Protein AF-A0A9D3ZRS6-F1 (afdb_monomer)

Solvent-accessible surface area (backbone atoms only — not comparable to full-atom values): 8128 Å² total; per-residue (Å²): 132,63,65,64,59,56,50,49,50,52,50,50,52,54,50,51,52,50,52,51,52,50,53,50,52,54,65,68,41,55,40,84,90,51,52,66,67,56,38,52,52,54,53,49,53,54,47,53,52,30,40,76,69,74,54,64,75,53,66,69,57,50,46,53,36,53,57,70,17,53,56,78,94,49,48,66,57,50,52,51,53,72,76,37,95,66,53,62,69,57,52,51,52,55,49,50,52,50,53,52,51,53,51,53,51,50,49,51,66,75,67,50,79,79,85,73,83,79,88,82,68,76,68,55,63,56,55,54,52,53,55,52,51,60,66,71,76,111

Organism: NCBI:txid47602

Nearest PDB structures (foldseek):
  7nlg-assembly2_C-2  TM=8.386E-01  e=2.748E-02  Saccharomyces cerevisiae
  7nli-assembly1_B  TM=8.452E-01  e=5.771E-02  Saccharomyces cerevisiae

Secondary structure (DSSP, 8-state):
--HHHHHHHHHHHHHHHHHHHHHHHHHT---TTS-HHHHHHHHHHHHHHHHHTT-PPPHHHHHHHHHHH--GGGHHHHHHHHHS---HHHHHHHHHHHHHHHHHHHHHHHHS-----SS--HHHHHHHHHHHHHHH--

Radius of gyration: 22.99 Å; Cα contacts (8 Å, |Δi|>4): 53; chains: 1; bounding box: 59×38×69 Å

Mean predicted aligned error: 13.06 Å

Structure (mmCIF, N/CA/C/O backbone):
data_AF-A0A9D3ZRS6-F1
#
_entry.id   AF-A0A9D3ZRS6-F1
#
loop_
_atom_site.group_PDB
_atom_site.id
_atom_site.type_symbol
_atom_site.label_atom_id
_atom_site.label_alt_id
_atom_site.label_comp_id
_atom_site.label_asym_id
_atom_site.label_entity_id
_atom_site.label_seq_id
_atom_site.pdbx_PDB_ins_code
_atom_site.Cartn_x
_atom_site.Cartn_y
_atom_site.Cartn_z
_atom_site.occupancy
_atom_site.B_iso_or_equiv
_atom_site.auth_seq_id
_atom_site.auth_comp_id
_atom_site.auth_asym_id
_atom_site.auth_atom_id
_atom_site.pdbx_PDB_model_num
ATOM 1 N N . MET A 1 1 ? 25.341 7.109 -37.793 1.00 59.97 1 MET A N 1
ATOM 2 C CA . MET A 1 1 ? 24.629 7.119 -36.497 1.00 59.97 1 MET A CA 1
ATOM 3 C C . MET A 1 1 ? 23.286 6.472 -36.756 1.00 59.97 1 MET A C 1
ATOM 5 O O . MET A 1 1 ? 22.465 7.068 -37.444 1.00 59.97 1 MET A O 1
ATOM 9 N N . ASP A 1 2 ? 23.113 5.226 -36.334 1.00 83.94 2 ASP A N 1
ATOM 10 C CA . ASP A 1 2 ? 21.947 4.435 -36.718 1.00 83.94 2 ASP A CA 1
ATOM 11 C C . ASP A 1 2 ? 20.699 4.940 -36.000 1.00 83.94 2 ASP A C 1
ATOM 13 O O . ASP A 1 2 ? 20.641 5.001 -34.771 1.00 83.94 2 ASP A O 1
ATOM 17 N N . ILE A 1 3 ? 19.690 5.321 -36.782 1.00 85.12 3 ILE A N 1
ATOM 18 C CA . ILE A 1 3 ? 18.399 5.827 -36.295 1.00 85.12 3 ILE A CA 1
ATOM 19 C C . ILE A 1 3 ? 17.776 4.830 -35.304 1.00 85.12 3 ILE A C 1
ATOM 21 O O . ILE A 1 3 ? 17.188 5.240 -34.305 1.00 85.12 3 ILE A O 1
ATOM 25 N N . TRP A 1 4 ? 17.999 3.532 -35.519 1.00 85.38 4 TRP A N 1
ATOM 26 C CA . TRP A 1 4 ? 17.595 2.455 -34.619 1.00 85.38 4 TRP A CA 1
ATOM 27 C C . TRP A 1 4 ? 18.167 2.586 -33.206 1.00 85.38 4 TRP A C 1
ATOM 29 O O . TRP A 1 4 ? 17.402 2.490 -32.253 1.00 85.38 4 TRP A O 1
ATOM 39 N N . LEU A 1 5 ? 19.451 2.924 -33.050 1.00 84.38 5 LEU A N 1
ATOM 40 C CA . LEU A 1 5 ? 20.069 3.117 -31.731 1.00 84.38 5 LEU A CA 1
ATOM 41 C C . LEU A 1 5 ? 19.483 4.329 -30.995 1.00 84.38 5 LEU A C 1
ATOM 43 O O . LEU A 1 5 ? 19.328 4.320 -29.775 1.00 84.38 5 LEU A O 1
ATOM 47 N N . ILE A 1 6 ? 19.130 5.390 -31.727 1.00 87.81 6 ILE A N 1
ATOM 48 C CA . ILE A 1 6 ? 18.505 6.590 -31.148 1.00 87.81 6 ILE A CA 1
ATOM 49 C C . ILE A 1 6 ? 17.081 6.274 -30.684 1.00 87.81 6 ILE A C 1
ATOM 51 O O . ILE A 1 6 ? 16.669 6.705 -29.603 1.00 87.81 6 ILE A O 1
ATOM 55 N N . VAL A 1 7 ? 16.334 5.531 -31.499 1.00 80.31 7 VAL A N 1
ATOM 56 C CA . VAL A 1 7 ? 14.976 5.081 -31.189 1.00 80.31 7 VAL A CA 1
ATOM 57 C C . VAL A 1 7 ? 15.000 4.158 -29.974 1.00 80.31 7 VAL A C 1
ATOM 59 O O . VAL A 1 7 ? 14.335 4.455 -28.984 1.00 80.31 7 VAL A O 1
ATOM 62 N N . GLU A 1 8 ? 15.826 3.117 -29.994 1.00 81.00 8 GLU A N 1
ATOM 63 C CA . GLU A 1 8 ? 15.994 2.169 -28.894 1.00 81.00 8 GLU A CA 1
ATOM 64 C C . GLU A 1 8 ? 16.383 2.876 -27.592 1.00 81.00 8 GLU A C 1
ATOM 66 O O . GLU A 1 8 ? 15.719 2.700 -26.571 1.00 81.00 8 GLU A O 1
ATOM 71 N N . ARG A 1 9 ? 17.362 3.791 -27.635 1.00 81.00 9 ARG A N 1
ATOM 72 C CA . ARG A 1 9 ? 17.759 4.589 -26.467 1.00 81.00 9 ARG A CA 1
ATOM 73 C C . ARG A 1 9 ? 16.617 5.455 -25.939 1.00 81.00 9 ARG A C 1
ATOM 75 O O . ARG A 1 9 ? 16.425 5.542 -24.728 1.00 81.00 9 ARG A O 1
ATOM 82 N N . ARG A 1 10 ? 15.841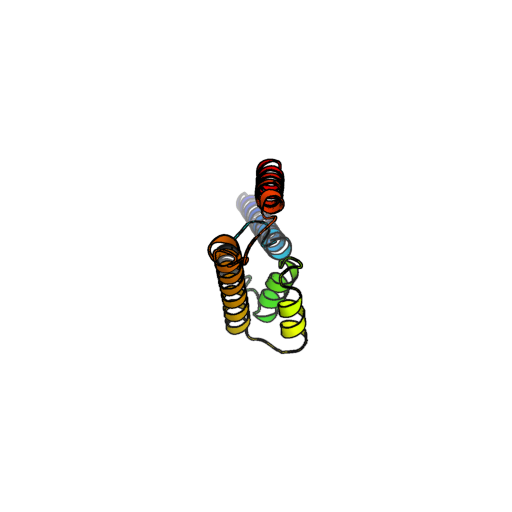 6.106 -26.813 1.00 76.44 10 ARG A N 1
ATOM 83 C CA . ARG A 1 10 ? 14.683 6.920 -26.397 1.00 76.44 10 ARG A CA 1
ATOM 84 C C . ARG A 1 10 ? 13.587 6.065 -25.767 1.00 76.44 10 ARG A C 1
ATOM 86 O O . ARG A 1 10 ? 13.022 6.473 -24.752 1.00 76.44 10 ARG A O 1
ATOM 93 N N . PHE A 1 11 ? 13.294 4.899 -26.338 1.00 73.00 11 PHE A N 1
ATOM 94 C CA . PHE A 1 11 ? 12.322 3.960 -25.782 1.00 73.00 11 PHE A CA 1
ATOM 95 C C . PHE A 1 11 ? 12.790 3.395 -24.438 1.00 73.00 11 PHE A C 1
ATOM 97 O O . PHE A 1 11 ? 12.011 3.414 -23.487 1.00 73.00 11 PHE A O 1
ATOM 104 N N . ALA A 1 12 ? 14.059 3.001 -24.319 1.00 68.75 12 ALA A N 1
ATOM 105 C CA . ALA A 1 12 ? 14.653 2.519 -23.075 1.00 68.75 12 ALA A CA 1
ATOM 106 C C . ALA A 1 12 ? 14.585 3.578 -21.961 1.00 68.75 12 ALA A C 1
ATOM 108 O O . ALA A 1 12 ? 14.080 3.298 -20.875 1.00 68.75 12 ALA A O 1
ATOM 109 N N . THR A 1 13 ? 14.989 4.823 -22.240 1.00 70.88 13 THR A N 1
ATOM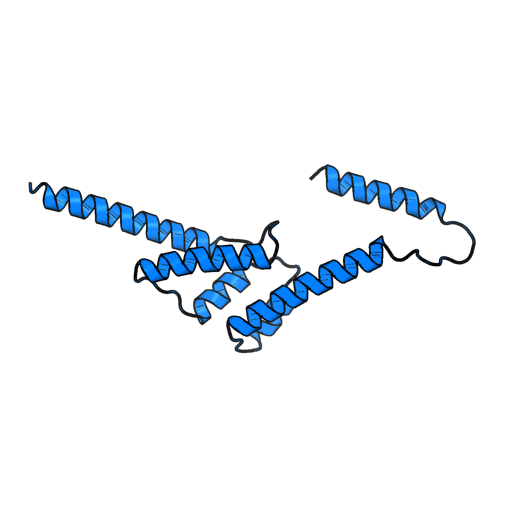 110 C CA . THR A 1 13 ? 14.913 5.925 -21.265 1.00 70.88 13 THR A CA 1
ATOM 111 C C . THR A 1 13 ? 13.472 6.235 -20.867 1.00 70.88 13 THR A C 1
ATOM 113 O O . THR A 1 13 ? 13.184 6.397 -19.683 1.00 70.88 13 THR A O 1
ATOM 116 N N . ARG A 1 14 ? 12.539 6.294 -21.828 1.00 68.38 14 ARG A N 1
ATOM 117 C CA . ARG A 1 14 ? 11.122 6.568 -21.538 1.00 68.38 14 ARG A CA 1
ATOM 118 C C . ARG A 1 14 ? 10.477 5.437 -20.736 1.00 68.38 14 ARG A C 1
ATOM 120 O O . ARG A 1 14 ? 9.661 5.717 -19.864 1.00 68.38 14 ARG A O 1
ATOM 127 N N . SER A 1 15 ? 10.829 4.187 -21.028 1.00 73.56 15 SER A N 1
ATOM 128 C CA . SER A 1 15 ? 10.358 3.011 -20.292 1.00 73.56 15 SER A CA 1
ATOM 129 C C . SER A 1 15 ? 10.902 3.001 -18.860 1.00 73.56 15 SER A C 1
ATOM 131 O O . SER A 1 15 ? 10.132 2.893 -17.910 1.00 73.56 15 SER A O 1
ATOM 133 N N . SER A 1 16 ? 12.204 3.252 -18.694 1.00 72.75 16 SER A N 1
ATOM 134 C CA . SER A 1 16 ? 12.860 3.343 -17.385 1.00 72.75 16 SER A CA 1
ATOM 135 C C . SER A 1 16 ? 12.311 4.492 -16.531 1.00 72.75 16 SER A C 1
ATOM 137 O O . SER A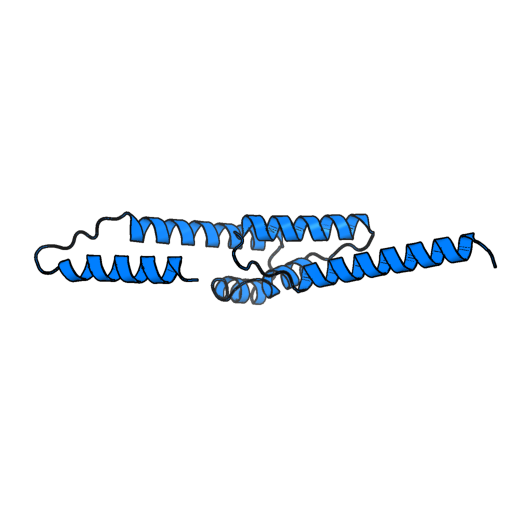 1 16 ? 11.977 4.292 -15.366 1.00 72.75 16 SER A O 1
ATOM 139 N N . ALA A 1 17 ? 12.103 5.674 -17.120 1.00 77.75 17 ALA A N 1
ATOM 140 C CA . ALA A 1 17 ? 11.493 6.806 -16.424 1.00 77.75 17 ALA A CA 1
ATOM 141 C C . ALA A 1 17 ? 10.059 6.496 -15.969 1.00 77.75 17 ALA A C 1
ATOM 143 O O . ALA A 1 17 ? 9.701 6.797 -14.835 1.00 77.75 17 ALA A O 1
ATOM 144 N N . LYS A 1 18 ? 9.250 5.846 -16.818 1.00 77.50 18 LYS A N 1
ATOM 145 C CA . LYS A 1 18 ? 7.893 5.410 -16.450 1.00 77.50 18 LYS A CA 1
ATOM 146 C C . LYS A 1 18 ? 7.907 4.396 -15.308 1.00 77.50 18 LYS A C 1
ATOM 148 O O . LYS A 1 18 ? 7.119 4.533 -14.379 1.00 77.50 18 LYS A O 1
ATOM 153 N N . LEU A 1 19 ? 8.797 3.408 -15.363 1.00 78.94 19 LEU A N 1
ATOM 154 C CA . LEU A 1 19 ? 8.963 2.404 -14.312 1.00 78.94 19 LEU A CA 1
ATOM 155 C C . LEU A 1 19 ? 9.378 3.059 -12.991 1.00 78.94 19 LEU A C 1
ATOM 157 O O . LEU A 1 19 ? 8.781 2.782 -11.953 1.00 78.94 19 LEU A O 1
ATOM 161 N N . PHE A 1 20 ? 10.342 3.979 -13.036 1.00 78.19 20 PHE A N 1
ATOM 162 C CA . PHE A 1 20 ? 10.757 4.756 -11.874 1.00 78.19 20 PHE A CA 1
ATOM 163 C C . PHE A 1 20 ? 9.595 5.570 -11.294 1.00 78.19 20 PHE A C 1
ATOM 165 O O . PHE A 1 20 ? 9.350 5.515 -10.092 1.00 78.19 20 PHE A O 1
ATOM 172 N N . SER A 1 21 ? 8.830 6.270 -12.137 1.00 78.88 21 SER A N 1
ATOM 173 C CA . SER A 1 21 ? 7.644 7.010 -11.700 1.00 78.88 21 SER A CA 1
ATOM 174 C C . SER A 1 21 ? 6.587 6.102 -11.072 1.00 78.88 21 SER A C 1
ATOM 176 O O . SER A 1 21 ? 5.994 6.486 -10.070 1.00 78.88 21 SER A O 1
ATOM 178 N N . LEU A 1 22 ? 6.356 4.905 -11.618 1.00 77.31 22 LEU A N 1
ATOM 179 C CA . LEU A 1 22 ? 5.413 3.933 -11.058 1.00 77.31 22 LEU A CA 1
ATOM 180 C C . LEU A 1 22 ? 5.864 3.432 -9.686 1.00 77.31 22 LEU A C 1
ATOM 182 O O . LEU A 1 22 ? 5.075 3.474 -8.747 1.00 77.31 22 LEU A O 1
ATOM 186 N N . LYS A 1 23 ? 7.136 3.041 -9.538 1.00 80.19 23 LYS A N 1
ATOM 187 C CA . LYS A 1 23 ? 7.695 2.647 -8.236 1.00 80.19 23 LYS A CA 1
ATOM 188 C C . LYS A 1 23 ? 7.629 3.790 -7.228 1.00 80.19 23 LYS A C 1
ATOM 190 O O . LYS A 1 23 ? 7.207 3.588 -6.098 1.00 80.19 23 LYS A O 1
ATOM 195 N N . HIS A 1 24 ? 7.974 5.004 -7.645 1.00 82.62 24 HIS A N 1
ATOM 196 C CA . HIS A 1 24 ? 7.843 6.184 -6.799 1.00 82.62 24 HIS A CA 1
ATOM 197 C C . HIS A 1 24 ? 6.385 6.385 -6.354 1.00 82.62 24 HIS A C 1
ATOM 199 O O . HIS A 1 24 ? 6.107 6.506 -5.167 1.00 82.62 24 HIS A O 1
ATOM 205 N N . MET A 1 25 ? 5.424 6.366 -7.280 1.00 78.38 25 MET A N 1
ATOM 206 C CA . MET A 1 25 ? 4.009 6.489 -6.923 1.00 78.38 25 MET A CA 1
ATOM 207 C C . MET A 1 25 ? 3.536 5.378 -5.985 1.00 78.38 25 MET A C 1
ATOM 209 O O . MET A 1 25 ? 2.723 5.668 -5.118 1.00 78.38 25 MET A O 1
ATOM 213 N N . LEU A 1 26 ? 4.053 4.156 -6.126 1.00 77.44 26 LEU A N 1
ATOM 214 C CA . LEU A 1 26 ? 3.739 3.030 -5.254 1.00 77.44 26 LEU A CA 1
ATOM 215 C C . LEU A 1 26 ? 4.205 3.290 -3.810 1.00 77.44 26 LEU A C 1
ATOM 217 O O . LEU A 1 26 ? 3.382 3.275 -2.901 1.00 77.44 26 LEU A O 1
ATOM 221 N N . TYR A 1 27 ? 5.490 3.598 -3.594 1.00 74.88 27 TYR A N 1
ATOM 222 C CA . TYR A 1 27 ? 6.037 3.792 -2.240 1.00 74.88 27 TYR A CA 1
ATOM 223 C C . TYR A 1 27 ? 5.549 5.066 -1.545 1.00 74.88 27 TYR A C 1
ATOM 225 O O . TYR A 1 27 ? 5.535 5.128 -0.317 1.00 74.88 27 TYR A O 1
ATOM 233 N N . TYR A 1 28 ? 5.178 6.093 -2.310 1.00 76.69 28 TYR A N 1
ATOM 234 C CA . TYR A 1 28 ? 4.692 7.359 -1.760 1.00 76.69 28 TYR A CA 1
ATOM 235 C C . TYR A 1 28 ? 3.164 7.480 -1.787 1.00 76.69 28 TYR A C 1
ATOM 237 O O . TYR A 1 28 ? 2.637 8.522 -1.384 1.00 76.69 28 TYR A O 1
ATOM 245 N N . GLN A 1 29 ? 2.439 6.441 -2.225 1.00 71.12 29 GLN A N 1
ATOM 246 C CA . GLN A 1 29 ? 0.986 6.425 -2.120 1.00 71.12 29 GLN A CA 1
ATOM 247 C C . GLN A 1 29 ? 0.596 6.364 -0.646 1.00 71.12 29 GLN A C 1
ATOM 249 O O . GLN A 1 29 ? 1.001 5.467 0.086 1.00 71.12 29 GLN A O 1
ATOM 254 N N . LYS A 1 30 ? -0.244 7.302 -0.225 1.00 74.31 30 LYS A N 1
ATOM 255 C CA . LYS A 1 30 ? -0.904 7.256 1.078 1.00 74.31 30 LYS A CA 1
ATOM 256 C C . LYS A 1 30 ? -2.391 7.037 0.854 1.00 74.31 30 LYS A C 1
ATOM 258 O O . LYS A 1 30 ? -2.929 7.540 -0.132 1.00 74.31 30 LYS A O 1
ATOM 263 N N . GLU A 1 31 ? -3.051 6.345 1.779 1.00 70.81 31 GLU A N 1
ATOM 264 C CA . GLU A 1 31 ? -4.517 6.218 1.784 1.00 70.81 31 GLU A CA 1
ATOM 265 C C . GLU A 1 31 ? -5.183 7.608 1.726 1.00 70.81 31 GLU A C 1
ATOM 267 O O . GLU A 1 31 ? -6.105 7.839 0.952 1.00 70.81 31 GLU A O 1
ATOM 272 N N . GLY A 1 32 ? -4.636 8.597 2.447 1.00 68.94 32 GLY A N 1
ATOM 273 C CA . GLY A 1 32 ? -5.065 9.994 2.335 1.00 68.94 32 GLY A CA 1
ATOM 274 C C . GLY A 1 32 ? -6.535 10.19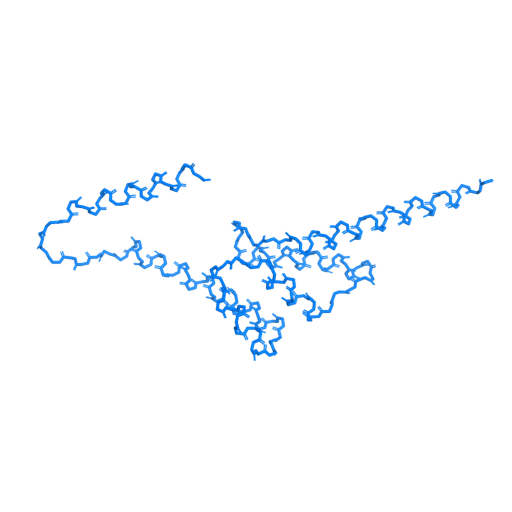0 2.730 1.00 68.94 32 GLY A C 1
ATOM 275 O O . GLY A 1 32 ? -6.888 9.949 3.881 1.00 68.94 32 GLY A O 1
ATOM 276 N N . GLN A 1 33 ? -7.362 10.666 1.788 1.00 61.97 33 GLN A N 1
ATOM 277 C CA . GLN A 1 33 ? -8.829 10.768 1.920 1.00 61.97 33 GLN A CA 1
ATOM 278 C C . GLN A 1 33 ? -9.589 9.636 1.196 1.00 61.97 33 GLN A C 1
ATOM 280 O O . GLN A 1 33 ? -10.810 9.704 1.070 1.00 61.97 33 GLN A O 1
ATOM 285 N N . LEU A 1 34 ? -8.888 8.633 0.663 1.00 72.94 34 LEU A N 1
ATOM 286 C CA . LEU A 1 34 ? -9.515 7.499 -0.014 1.00 72.94 34 LEU A CA 1
ATOM 287 C C . LEU A 1 34 ? -10.097 6.524 1.015 1.00 72.94 34 LEU A C 1
ATOM 289 O O . LEU A 1 34 ? -9.626 6.466 2.151 1.00 72.94 34 LEU A O 1
ATOM 293 N N . SER A 1 35 ? -11.094 5.739 0.602 1.00 83.25 35 SER A N 1
ATOM 294 C CA . SER A 1 35 ? -11.449 4.528 1.344 1.00 83.25 35 SER A CA 1
ATOM 295 C C . SER A 1 35 ? -10.292 3.522 1.277 1.00 83.25 35 SER A C 1
ATOM 297 O O . SER A 1 35 ? -9.492 3.541 0.332 1.00 83.25 35 SER A O 1
ATOM 299 N N . ILE A 1 36 ? -10.198 2.617 2.250 1.00 86.44 36 ILE A N 1
ATOM 300 C CA . ILE A 1 36 ? -9.241 1.503 2.220 1.00 86.44 36 ILE A CA 1
ATOM 301 C C . ILE A 1 36 ? -9.444 0.682 0.948 1.00 86.44 36 ILE A C 1
ATOM 303 O O . ILE A 1 36 ? -8.469 0.318 0.292 1.00 86.44 36 ILE A O 1
ATOM 307 N N . SER A 1 37 ? -10.696 0.451 0.557 1.00 85.56 37 SER A N 1
ATOM 308 C CA . SER A 1 37 ? -11.037 -0.271 -0.673 1.00 85.56 37 SER A CA 1
ATOM 309 C C . SER A 1 37 ? -10.464 0.405 -1.931 1.00 85.56 37 SER A C 1
ATOM 311 O O . SER A 1 37 ? -9.830 -0.251 -2.764 1.00 85.56 37 SER A O 1
ATOM 313 N N . ASP A 1 38 ? -10.607 1.729 -2.047 1.00 86.75 38 ASP A N 1
ATOM 314 C CA . ASP A 1 38 ? -10.057 2.505 -3.168 1.00 86.75 38 ASP A CA 1
ATOM 315 C C . ASP A 1 38 ? -8.525 2.532 -3.148 1.00 86.75 38 ASP A C 1
ATOM 317 O O . ASP A 1 38 ? -7.875 2.412 -4.192 1.00 86.75 38 ASP A O 1
ATOM 321 N N . TYR A 1 39 ? -7.933 2.662 -1.960 1.00 87.75 39 TYR A N 1
ATOM 322 C CA . TYR A 1 39 ? -6.487 2.612 -1.770 1.00 87.75 39 TYR A CA 1
ATOM 323 C C . TYR A 1 39 ? -5.907 1.264 -2.229 1.00 87.75 39 TYR A C 1
ATOM 325 O O . TYR A 1 39 ? -4.963 1.249 -3.026 1.00 87.75 39 TYR A O 1
ATOM 333 N N . MET A 1 40 ? -6.516 0.144 -1.824 1.00 88.19 40 MET A N 1
ATOM 334 C CA . MET A 1 40 ? -6.098 -1.200 -2.244 1.00 88.19 40 MET A CA 1
ATOM 335 C C . MET A 1 40 ? -6.237 -1.405 -3.752 1.00 88.19 40 MET A C 1
ATOM 337 O O . MET A 1 40 ? -5.319 -1.918 -4.393 1.00 88.19 40 MET A O 1
ATOM 341 N N . SER A 1 41 ? -7.343 -0.950 -4.348 1.00 88.31 41 SER A N 1
ATOM 342 C CA . SER A 1 41 ? -7.550 -1.018 -5.800 1.00 88.31 41 SER A CA 1
ATOM 343 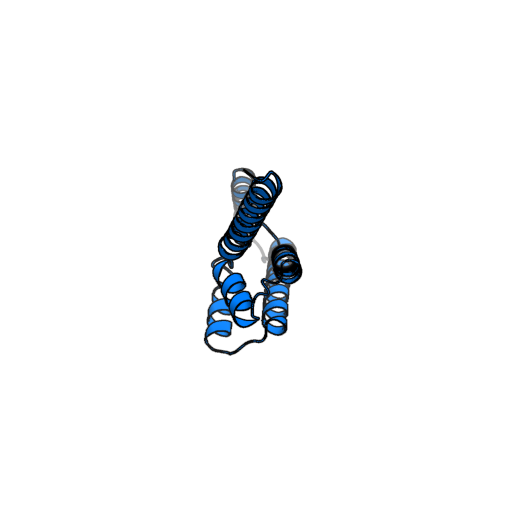C C . SER A 1 41 ? -6.475 -0.243 -6.569 1.00 88.31 41 SER A C 1
ATOM 345 O O . SER A 1 41 ? -5.939 -0.724 -7.571 1.00 88.31 41 SER A O 1
ATOM 347 N N . LYS A 1 42 ? -6.100 0.945 -6.083 1.00 86.81 42 LYS A N 1
ATOM 348 C CA . LYS A 1 42 ? -5.073 1.781 -6.712 1.00 86.81 42 LYS A CA 1
ATOM 349 C C . LYS A 1 42 ? -3.682 1.151 -6.628 1.00 86.81 42 LYS A C 1
ATOM 351 O O . LYS A 1 42 ? -2.944 1.187 -7.613 1.00 86.81 42 LYS A O 1
ATOM 356 N N . LEU A 1 43 ? -3.333 0.556 -5.487 1.00 86.75 43 LEU A N 1
ATOM 357 C CA . LEU A 1 43 ? -2.084 -0.194 -5.334 1.00 86.75 43 LEU A CA 1
ATOM 358 C C . LEU A 1 43 ? -2.047 -1.414 -6.257 1.00 86.75 43 LEU A C 1
ATOM 360 O O . LEU A 1 43 ? -1.062 -1.608 -6.969 1.00 86.75 43 LEU A O 1
ATOM 364 N N . LYS A 1 44 ? -3.146 -2.174 -6.323 1.00 87.44 44 LYS A N 1
ATOM 365 C CA . LYS A 1 44 ? -3.273 -3.326 -7.220 1.00 87.44 44 LYS A CA 1
ATOM 366 C C . LYS A 1 44 ? -3.037 -2.934 -8.677 1.00 87.44 44 LYS A C 1
ATOM 368 O O . LYS A 1 44 ? -2.214 -3.552 -9.337 1.00 87.44 44 LYS A O 1
ATOM 373 N N . GLN A 1 45 ? -3.664 -1.855 -9.149 1.00 86.94 45 GLN A N 1
ATOM 374 C CA . GLN A 1 45 ? -3.453 -1.355 -10.513 1.00 86.94 45 GLN A CA 1
ATOM 375 C C . GLN A 1 45 ? -1.984 -1.005 -10.792 1.00 86.94 45 GLN A C 1
ATOM 377 O O . GLN A 1 45 ? -1.464 -1.330 -11.857 1.00 86.94 45 GLN A O 1
ATOM 382 N N . MET A 1 46 ? -1.293 -0.356 -9.848 1.00 82.88 46 MET A N 1
ATOM 383 C CA . MET A 1 46 ? 0.132 -0.037 -10.005 1.00 82.88 46 MET A CA 1
ATOM 384 C C . MET A 1 46 ? 0.989 -1.300 -10.105 1.00 82.88 46 MET A C 1
ATOM 386 O O . MET A 1 46 ? 1.895 -1.365 -10.938 1.00 82.88 46 MET A O 1
ATOM 390 N N . CYS A 1 47 ? 0.681 -2.315 -9.303 1.00 84.94 47 CYS A N 1
ATOM 391 C CA . CYS A 1 47 ? 1.424 -3.566 -9.302 1.00 84.94 47 CYS A CA 1
ATOM 392 C C . CYS A 1 47 ? 1.105 -4.456 -10.503 1.00 84.94 47 CYS A C 1
ATOM 394 O O . CYS A 1 47 ? 2.030 -5.034 -11.065 1.00 84.94 47 CYS A O 1
ATOM 396 N N . ASP A 1 48 ? -0.133 -4.468 -10.994 1.00 86.12 48 ASP A N 1
ATOM 397 C CA . ASP A 1 48 ? -0.496 -5.139 -12.245 1.00 86.12 48 ASP A CA 1
ATOM 398 C C . ASP A 1 48 ? 0.283 -4.539 -13.435 1.00 86.12 48 ASP A C 1
ATOM 400 O O . ASP A 1 48 ? 0.798 -5.271 -14.284 1.00 86.12 48 ASP A O 1
ATOM 404 N N . ILE A 1 49 ? 0.466 -3.210 -13.467 1.00 84.88 49 ILE A N 1
ATOM 405 C CA . ILE A 1 49 ? 1.294 -2.533 -14.483 1.00 84.88 49 ILE A CA 1
ATOM 406 C C . ILE A 1 49 ? 2.775 -2.922 -14.343 1.00 84.88 49 ILE A C 1
ATOM 408 O O . ILE A 1 49 ? 3.454 -3.140 -15.349 1.00 84.88 49 ILE A O 1
ATOM 412 N N . LEU A 1 50 ? 3.290 -3.018 -13.115 1.00 83.06 50 LEU A N 1
ATOM 413 C CA . LEU A 1 50 ? 4.671 -3.435 -12.854 1.00 83.06 50 LEU A CA 1
ATOM 414 C C . LEU A 1 50 ? 4.915 -4.895 -13.265 1.00 83.06 50 LEU A C 1
ATOM 416 O O . LEU A 1 50 ? 5.919 -5.180 -13.919 1.00 83.06 50 LEU A O 1
ATOM 420 N N . VAL A 1 51 ? 3.976 -5.797 -12.970 1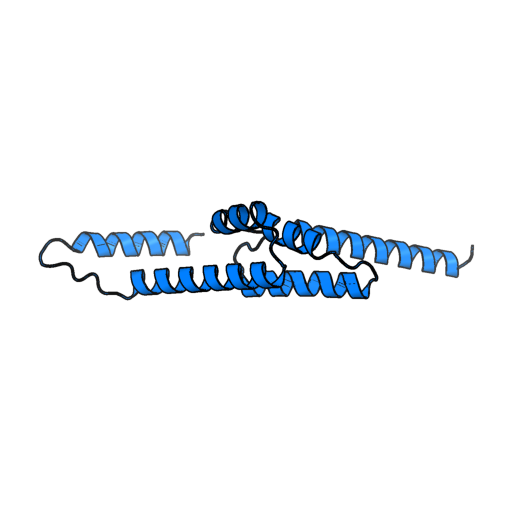.00 84.69 51 VAL A N 1
ATOM 421 C CA . VAL A 1 51 ? 4.003 -7.201 -13.409 1.00 84.69 51 VAL A CA 1
ATOM 422 C C . VAL A 1 51 ? 3.983 -7.289 -14.935 1.00 84.69 51 VAL A C 1
ATOM 424 O O . VAL A 1 51 ? 4.828 -7.973 -15.512 1.00 84.69 51 VAL A O 1
ATOM 427 N N . ALA A 1 52 ? 3.098 -6.543 -15.606 1.00 82.44 52 ALA A N 1
ATOM 428 C CA . ALA A 1 52 ? 3.039 -6.497 -17.069 1.00 82.44 52 ALA A CA 1
ATOM 429 C C . ALA A 1 52 ? 4.340 -5.967 -17.706 1.00 82.44 52 ALA A C 1
ATOM 431 O O . ALA A 1 52 ? 4.693 -6.354 -18.818 1.00 82.44 52 ALA A O 1
ATOM 432 N N . ALA A 1 53 ? 5.081 -5.115 -16.992 1.00 80.62 53 ALA A N 1
ATOM 433 C CA . ALA A 1 53 ? 6.397 -4.618 -17.391 1.00 80.62 53 ALA A CA 1
ATOM 434 C C . ALA A 1 53 ? 7.563 -5.557 -17.007 1.00 80.62 53 ALA A C 1
ATOM 436 O O . ALA A 1 53 ? 8.724 -5.149 -17.094 1.00 80.62 53 ALA A O 1
ATOM 437 N N . GLY A 1 54 ? 7.289 -6.781 -16.538 1.00 82.00 54 GLY A N 1
ATOM 438 C CA . GLY A 1 54 ? 8.306 -7.751 -16.108 1.00 82.00 54 GLY A CA 1
ATOM 439 C C . GLY A 1 54 ? 9.010 -7.386 -14.796 1.00 82.00 54 GLY A C 1
ATOM 440 O O . GLY A 1 54 ? 10.065 -7.931 -14.489 1.00 82.00 54 GLY A O 1
ATOM 441 N N . ASN A 1 55 ? 8.451 -6.449 -14.031 1.00 80.75 55 ASN A N 1
ATOM 442 C CA . ASN A 1 55 ? 8.998 -5.924 -12.780 1.00 80.75 55 ASN A CA 1
ATOM 443 C C . ASN A 1 55 ? 8.052 -6.221 -11.611 1.00 80.75 55 ASN A C 1
ATOM 445 O O . ASN A 1 55 ? 7.672 -5.315 -10.873 1.00 80.75 55 ASN A O 1
ATOM 449 N N . GLY A 1 56 ? 7.644 -7.484 -11.473 1.00 78.50 56 GLY A N 1
ATOM 450 C CA . GLY A 1 56 ? 6.747 -7.917 -10.402 1.00 78.50 56 GLY A CA 1
ATOM 451 C C . GLY A 1 56 ? 7.262 -7.546 -9.007 1.00 78.50 56 GLY A C 1
ATOM 452 O O . GLY A 1 56 ? 8.467 -7.511 -8.761 1.00 78.50 56 GLY A O 1
ATOM 453 N N . VAL A 1 57 ? 6.322 -7.262 -8.110 1.00 84.44 57 VAL A N 1
ATOM 454 C CA . VAL A 1 57 ? 6.568 -6.910 -6.707 1.00 84.44 57 VAL A CA 1
ATOM 455 C C . VAL A 1 57 ? 6.308 -8.150 -5.856 1.00 84.44 57 VAL A C 1
ATOM 457 O O . VAL A 1 57 ? 5.323 -8.848 -6.087 1.00 84.44 57 VAL A O 1
ATOM 460 N N . SER A 1 58 ? 7.190 -8.448 -4.900 1.00 87.44 58 SER A N 1
ATOM 461 C CA . SER A 1 58 ? 6.981 -9.582 -3.986 1.00 87.44 58 SER A CA 1
ATOM 462 C C . SER A 1 58 ? 5.856 -9.297 -2.987 1.00 87.44 58 SER A C 1
ATOM 464 O O . SER A 1 58 ? 5.639 -8.143 -2.621 1.00 87.44 58 SER A O 1
ATOM 466 N N . ASP A 1 59 ? 5.185 -10.331 -2.478 1.00 86.50 59 ASP A N 1
ATOM 467 C CA . ASP A 1 59 ? 4.104 -10.159 -1.493 1.00 86.50 59 ASP A CA 1
ATOM 468 C C . ASP A 1 59 ? 4.569 -9.401 -0.243 1.00 86.50 59 ASP A C 1
ATOM 470 O O . ASP A 1 59 ? 3.874 -8.511 0.244 1.00 86.50 59 ASP A O 1
ATOM 474 N N . GLN A 1 60 ? 5.786 -9.680 0.231 1.00 86.31 60 GLN A N 1
ATOM 475 C CA . GLN A 1 60 ? 6.366 -8.976 1.375 1.00 86.31 60 GLN A CA 1
ATOM 476 C C . GLN A 1 60 ? 6.602 -7.490 1.081 1.00 86.31 60 GLN A C 1
ATOM 478 O O . GLN A 1 60 ? 6.375 -6.631 1.933 1.00 86.31 60 GLN A O 1
ATOM 483 N N . GLU A 1 61 ? 7.060 -7.170 -0.125 1.00 86.69 61 GLU A N 1
ATOM 484 C CA . GLU A 1 61 ? 7.247 -5.787 -0.552 1.00 86.69 61 GLU A CA 1
ATOM 485 C C . GLU A 1 61 ? 5.903 -5.063 -0.693 1.00 86.69 61 GLU A C 1
ATOM 487 O O . GLU A 1 61 ? 5.772 -3.921 -0.258 1.00 86.69 61 GLU A O 1
ATOM 492 N N . HIS A 1 62 ? 4.884 -5.758 -1.197 1.00 87.62 62 HIS A N 1
ATOM 493 C CA . HIS A 1 62 ? 3.505 -5.285 -1.237 1.00 87.62 62 HIS A CA 1
ATOM 494 C C . HIS A 1 62 ? 2.973 -4.941 0.159 1.00 87.62 62 HIS A C 1
ATOM 496 O O . HIS A 1 62 ? 2.451 -3.846 0.370 1.00 87.62 62 HIS A O 1
ATOM 502 N N . ILE A 1 63 ? 3.152 -5.848 1.122 1.00 89.50 63 ILE A N 1
ATOM 503 C CA . ILE A 1 63 ? 2.770 -5.646 2.523 1.00 89.50 63 ILE A CA 1
ATOM 504 C C . ILE A 1 63 ? 3.482 -4.414 3.092 1.00 89.50 63 ILE A C 1
ATOM 506 O O . ILE A 1 63 ? 2.842 -3.546 3.684 1.00 89.50 63 ILE A O 1
ATOM 510 N N . ASN A 1 64 ? 4.789 -4.284 2.862 1.00 88.25 64 ASN A N 1
ATOM 511 C CA . ASN A 1 64 ? 5.569 -3.150 3.358 1.00 88.25 64 ASN A CA 1
ATOM 512 C C . ASN A 1 64 ? 5.082 -1.812 2.779 1.00 88.25 64 ASN A C 1
ATOM 514 O O . ASN A 1 64 ? 4.958 -0.835 3.518 1.00 88.25 64 ASN A O 1
ATOM 518 N N . VAL A 1 65 ? 4.773 -1.771 1.477 1.00 87.88 65 VAL A N 1
ATOM 519 C CA . VAL A 1 65 ? 4.191 -0.595 0.810 1.00 87.88 65 VAL A CA 1
ATOM 520 C C . VAL A 1 65 ? 2.848 -0.231 1.435 1.00 87.88 65 VAL A C 1
ATOM 522 O O . VAL A 1 65 ? 2.637 0.928 1.793 1.00 87.88 65 VAL A O 1
ATOM 525 N N . ILE A 1 66 ? 1.961 -1.217 1.607 1.00 90.06 66 ILE A N 1
ATOM 526 C CA . ILE A 1 66 ? 0.644 -1.012 2.213 1.00 90.06 66 ILE A CA 1
ATOM 527 C C . ILE A 1 66 ? 0.806 -0.376 3.589 1.00 90.06 66 ILE A C 1
ATOM 529 O O . ILE A 1 66 ? 0.261 0.702 3.821 1.00 90.06 66 ILE A O 1
ATOM 533 N N . LEU A 1 67 ? 1.596 -1.002 4.467 1.00 88.06 67 LEU A N 1
ATOM 534 C CA . LEU A 1 67 ? 1.804 -0.541 5.837 1.00 88.06 67 LEU A CA 1
ATOM 535 C C . LEU A 1 67 ? 2.427 0.861 5.885 1.00 88.06 67 LEU A C 1
ATOM 537 O O . LEU A 1 67 ? 2.014 1.681 6.705 1.00 88.06 67 LEU A O 1
ATOM 541 N N . ALA A 1 68 ? 3.379 1.177 5.003 1.00 86.81 68 ALA A N 1
ATOM 542 C CA . ALA A 1 68 ? 4.002 2.500 4.932 1.00 86.81 68 ALA A CA 1
ATOM 543 C C . ALA A 1 68 ? 3.013 3.610 4.528 1.00 86.81 68 ALA A C 1
ATOM 545 O O . ALA A 1 68 ? 3.114 4.733 5.027 1.00 86.81 68 ALA A O 1
ATOM 546 N N . GLY A 1 69 ? 2.044 3.297 3.664 1.00 85.62 69 GLY A N 1
ATOM 547 C CA . GLY A 1 69 ? 1.022 4.240 3.205 1.00 85.62 69 GLY A CA 1
ATOM 548 C C . GLY A 1 69 ? -0.185 4.398 4.139 1.00 85.62 69 GLY A C 1
ATOM 549 O O . GLY A 1 69 ? -1.010 5.291 3.909 1.00 85.62 69 GLY A O 1
ATOM 550 N N . LEU A 1 70 ? -0.287 3.583 5.199 1.00 87.12 70 LEU A N 1
ATOM 551 C CA . LEU A 1 70 ? -1.392 3.656 6.158 1.00 87.12 70 LEU A CA 1
ATOM 552 C C . LEU A 1 70 ? -1.279 4.870 7.105 1.00 87.12 70 LEU A C 1
ATOM 554 O O . LEU A 1 70 ? -0.217 5.111 7.696 1.00 87.12 70 LEU A O 1
ATOM 558 N N . PRO A 1 71 ? -2.384 5.599 7.338 1.00 83.25 71 PRO A N 1
ATOM 559 C CA . PRO A 1 71 ? -2.481 6.662 8.325 1.00 83.25 71 PRO A CA 1
ATOM 560 C C . PRO A 1 71 ? -2.478 6.109 9.757 1.00 83.25 71 PRO A C 1
ATOM 562 O O . PRO A 1 71 ? -2.762 4.939 10.012 1.00 83.25 71 PRO A O 1
ATOM 565 N N . VAL A 1 72 ? -2.223 6.997 10.721 1.00 81.25 72 VAL A N 1
ATOM 566 C CA . VAL A 1 72 ? -2.082 6.667 12.155 1.00 81.25 72 VAL A CA 1
ATOM 567 C C . VAL A 1 72 ? -3.314 5.956 12.740 1.00 81.25 72 VAL A C 1
ATOM 569 O O . VAL A 1 72 ? -3.182 5.172 13.675 1.00 81.25 72 VAL A O 1
ATOM 572 N N . LYS A 1 73 ? -4.515 6.148 12.173 1.00 81.19 73 LYS A N 1
ATOM 573 C CA . LYS A 1 73 ? -5.735 5.438 12.611 1.00 81.19 73 LYS A CA 1
ATOM 574 C C . LYS A 1 73 ? -5.647 3.904 12.495 1.00 81.19 73 LYS A C 1
ATOM 576 O O . LYS A 1 73 ? -6.404 3.227 13.182 1.00 81.19 73 LYS A O 1
ATOM 581 N N . TYR A 1 74 ? -4.724 3.366 11.691 1.00 86.44 74 TYR A N 1
ATOM 582 C CA . TYR A 1 74 ? -4.487 1.922 11.547 1.00 86.44 74 TYR A CA 1
ATOM 583 C C . TYR A 1 74 ? -3.207 1.441 12.247 1.00 86.44 74 TYR A C 1
ATOM 585 O O . TYR A 1 74 ? -2.687 0.378 11.917 1.00 86.44 74 TYR A O 1
ATOM 593 N N . GLU A 1 75 ? -2.685 2.181 13.230 1.00 84.56 75 GLU A N 1
ATOM 594 C CA . GLU A 1 75 ? -1.439 1.802 13.912 1.00 84.56 75 GLU A CA 1
ATOM 595 C C . GLU A 1 75 ? -1.504 0.410 14.556 1.00 84.56 75 GLU A C 1
ATOM 597 O O . GLU A 1 75 ? -0.543 -0.349 14.499 1.00 84.56 75 GLU A O 1
ATOM 602 N N . LEU A 1 76 ? -2.668 0.017 15.081 1.00 84.75 76 LEU A N 1
ATOM 603 C CA . LEU A 1 76 ? -2.873 -1.334 15.608 1.00 84.75 76 LEU A CA 1
ATOM 604 C C . LEU A 1 76 ? -2.691 -2.412 14.533 1.00 84.75 76 LEU A C 1
ATOM 606 O O . LEU A 1 76 ? -2.080 -3.440 14.805 1.00 84.75 76 LEU A O 1
ATOM 610 N N . VAL A 1 77 ? -3.161 -2.167 13.307 1.00 86.19 77 VAL A N 1
ATOM 611 C CA . VAL A 1 77 ? -2.954 -3.090 12.181 1.00 86.19 77 VAL A CA 1
ATOM 612 C C . VAL A 1 77 ? -1.467 -3.190 11.845 1.00 86.19 77 VAL A C 1
ATOM 614 O O . VAL A 1 77 ? -0.969 -4.289 11.622 1.00 86.19 77 VAL A O 1
ATOM 617 N N . ARG A 1 78 ? -0.731 -2.072 11.898 1.00 85.75 78 ARG A N 1
ATOM 618 C CA . ARG A 1 78 ? 0.729 -2.039 11.700 1.00 85.75 78 ARG A CA 1
ATOM 619 C C . ARG A 1 78 ? 1.477 -2.854 12.761 1.00 85.75 78 ARG A C 1
ATOM 621 O O . ARG A 1 78 ? 2.401 -3.599 12.435 1.00 85.75 78 ARG A O 1
ATOM 628 N N . VAL A 1 79 ? 1.063 -2.757 14.023 1.00 86.38 79 VAL A N 1
ATOM 629 C CA . VAL A 1 79 ? 1.643 -3.536 15.128 1.00 86.38 79 VAL A CA 1
ATOM 630 C C . VAL A 1 79 ? 1.338 -5.025 14.964 1.00 86.38 79 VAL A C 1
ATOM 632 O O . VAL A 1 79 ? 2.242 -5.849 15.067 1.00 86.38 79 VAL A O 1
ATOM 635 N N . VAL A 1 80 ? 0.095 -5.386 14.639 1.00 86.94 80 VAL A N 1
ATOM 636 C CA . VAL A 1 80 ? -0.284 -6.788 14.407 1.00 86.94 80 VAL A CA 1
ATOM 637 C C . VAL A 1 80 ? 0.493 -7.365 13.224 1.00 86.94 80 VAL A C 1
ATOM 639 O O . VAL A 1 80 ? 1.098 -8.424 13.362 1.00 86.94 80 VAL A O 1
ATOM 642 N N . ALA A 1 81 ? 0.557 -6.648 12.102 1.00 86.81 81 ALA A N 1
ATOM 643 C CA . ALA A 1 81 ? 1.263 -7.086 10.900 1.00 86.81 81 ALA A CA 1
ATOM 644 C C . ALA A 1 81 ? 2.789 -7.165 11.061 1.00 86.81 81 ALA A C 1
ATOM 646 O O . ALA A 1 81 ? 3.437 -7.897 10.326 1.00 86.81 81 ALA A O 1
ATOM 647 N N . SER A 1 82 ? 3.381 -6.426 12.003 1.00 83.25 82 SER A N 1
ATOM 648 C CA . SER A 1 82 ? 4.814 -6.552 12.309 1.00 83.25 82 SER A CA 1
ATOM 649 C C . SER A 1 82 ? 5.111 -7.673 13.308 1.00 83.25 82 SER A C 1
ATOM 651 O O . SER A 1 82 ? 6.188 -8.262 13.264 1.00 83.25 82 SER A O 1
ATOM 653 N N . ALA A 1 83 ? 4.159 -8.002 14.186 1.00 84.31 83 ALA A N 1
ATOM 654 C CA . ALA A 1 83 ? 4.273 -9.110 15.134 1.00 84.31 83 ALA A CA 1
ATOM 655 C C . ALA A 1 83 ? 3.905 -10.476 14.528 1.00 84.31 83 ALA A C 1
ATOM 657 O O . ALA A 1 83 ? 4.274 -11.515 15.075 1.00 84.31 83 ALA A O 1
ATOM 658 N N . THR A 1 84 ? 3.165 -10.490 13.419 1.00 81.69 84 THR A N 1
ATOM 659 C CA . THR A 1 84 ? 2.684 -11.705 12.755 1.00 81.69 84 THR A CA 1
ATOM 660 C C . THR A 1 84 ? 3.071 -11.684 11.280 1.00 81.69 84 THR A C 1
ATOM 662 O O . THR A 1 84 ? 2.881 -10.680 10.606 1.00 81.69 84 THR A O 1
ATOM 665 N N . ASN A 1 85 ? 3.608 -12.791 10.758 1.00 81.69 85 ASN A N 1
ATOM 666 C CA . ASN A 1 85 ? 3.844 -12.938 9.318 1.00 81.69 85 ASN A CA 1
ATOM 667 C C . ASN A 1 85 ? 2.494 -13.114 8.609 1.00 81.69 85 ASN A C 1
ATOM 669 O O . ASN A 1 85 ? 2.034 -14.238 8.408 1.00 81.69 85 ASN A O 1
ATOM 673 N N . LEU A 1 86 ? 1.831 -11.999 8.300 1.00 85.69 86 LEU A N 1
ATOM 674 C CA . LEU A 1 86 ? 0.538 -11.995 7.623 1.00 85.69 86 LEU A CA 1
ATOM 675 C C . LEU A 1 86 ? 0.699 -12.233 6.123 1.00 85.69 86 LEU A C 1
ATOM 677 O O . LEU A 1 86 ? 1.644 -11.748 5.504 1.00 85.69 86 LEU A O 1
ATOM 681 N N . SER A 1 87 ? -0.262 -12.941 5.529 1.00 91.06 87 SER A N 1
ATOM 682 C CA . SER A 1 87 ? -0.419 -12.953 4.076 1.00 91.06 87 SER A CA 1
ATOM 683 C C . SER A 1 87 ? -1.017 -11.630 3.597 1.00 91.06 87 SER A C 1
ATOM 685 O O . SER A 1 87 ? -1.709 -10.932 4.346 1.00 91.06 87 SER A O 1
ATOM 687 N N . LEU A 1 88 ? -0.774 -11.301 2.327 1.00 88.31 88 LEU A N 1
ATOM 688 C CA . LEU A 1 88 ? -1.346 -10.114 1.695 1.00 88.31 88 LEU A CA 1
ATOM 689 C C . LEU A 1 88 ? -2.880 -10.129 1.777 1.00 88.31 88 LEU A C 1
ATOM 691 O O . LEU A 1 88 ? -3.477 -9.139 2.190 1.00 88.31 88 LEU A O 1
ATOM 695 N N . ASP A 1 89 ? -3.499 -11.272 1.477 1.00 89.88 89 ASP A N 1
ATOM 696 C CA . ASP A 1 89 ? -4.955 -11.444 1.517 1.00 89.88 89 ASP A CA 1
ATOM 697 C C . ASP A 1 89 ? -5.524 -11.156 2.911 1.00 89.88 89 ASP A C 1
ATOM 699 O O . ASP A 1 89 ? -6.450 -10.357 3.058 1.00 89.88 89 ASP A O 1
ATOM 703 N N . PHE A 1 90 ? -4.913 -11.718 3.957 1.00 90.25 90 PHE A N 1
ATOM 704 C CA . PHE A 1 90 ? -5.374 -11.507 5.327 1.00 90.25 90 PHE A CA 1
ATOM 705 C C . PHE A 1 90 ? -5.200 -10.051 5.780 1.00 90.25 90 PHE A C 1
ATOM 707 O O . PHE A 1 90 ? -6.069 -9.498 6.451 1.00 90.25 90 PHE A O 1
ATOM 714 N N . LEU A 1 91 ? -4.102 -9.394 5.385 1.00 90.62 91 LEU A N 1
ATOM 715 C CA . LEU A 1 91 ? -3.910 -7.966 5.649 1.00 90.62 91 LEU A CA 1
ATOM 716 C C . LEU A 1 91 ? -4.999 -7.118 4.976 1.00 90.62 91 LEU A C 1
ATOM 718 O O . LEU A 1 91 ? -5.496 -6.169 5.586 1.00 90.62 91 LEU A O 1
ATOM 722 N N . THR A 1 92 ? -5.378 -7.449 3.737 1.00 90.44 92 THR A N 1
ATOM 723 C CA . THR A 1 92 ? -6.443 -6.722 3.031 1.00 90.44 92 THR A CA 1
ATOM 724 C C . THR A 1 92 ? -7.799 -6.914 3.697 1.00 90.44 92 THR A C 1
ATOM 726 O O . THR A 1 92 ? -8.504 -5.929 3.911 1.00 90.44 92 THR A O 1
ATOM 729 N N . GLU A 1 93 ? -8.126 -8.142 4.104 1.00 90.69 93 GLU A N 1
ATOM 730 C CA . GLU A 1 93 ? -9.360 -8.453 4.823 1.00 90.69 93 GLU A CA 1
ATOM 731 C C . GLU A 1 93 ? -9.424 -7.674 6.140 1.00 90.69 93 GLU A C 1
ATOM 733 O O . GLU A 1 93 ? -10.382 -6.943 6.380 1.00 90.69 93 GLU A O 1
ATOM 738 N N . LEU A 1 94 ? -8.352 -7.716 6.939 1.00 91.12 94 LEU A N 1
ATOM 739 C CA . LEU A 1 94 ? -8.252 -7.004 8.214 1.00 91.12 94 LEU A CA 1
ATOM 740 C C . LEU A 1 94 ? -8.459 -5.486 8.071 1.00 91.12 94 LEU A C 1
ATOM 742 O O . LEU A 1 94 ? -9.096 -4.858 8.921 1.00 91.12 94 LEU A O 1
ATOM 746 N N . LEU A 1 95 ? -7.914 -4.880 7.013 1.00 90.31 95 LEU A N 1
ATOM 747 C CA . LEU A 1 95 ? -8.041 -3.443 6.764 1.00 90.31 95 LEU A CA 1
ATOM 748 C C . LEU A 1 95 ? -9.463 -3.051 6.340 1.00 90.31 95 LEU A C 1
ATOM 750 O O . LEU A 1 95 ? -9.982 -2.048 6.837 1.00 90.31 95 LEU A O 1
ATOM 754 N N . VAL A 1 96 ? -10.107 -3.849 5.483 1.00 89.19 96 VAL A N 1
ATOM 755 C CA . VAL A 1 96 ? -11.506 -3.646 5.060 1.00 89.19 96 VAL A CA 1
ATOM 756 C C . VAL A 1 96 ? -12.468 -3.826 6.239 1.00 89.19 96 VAL A C 1
ATOM 758 O O . VAL A 1 96 ? -13.389 -3.026 6.437 1.00 89.19 96 VAL A O 1
ATOM 761 N N . ASP A 1 97 ? -12.212 -4.820 7.087 1.00 88.94 97 ASP A N 1
ATOM 762 C CA . ASP A 1 97 ? -12.955 -5.050 8.325 1.00 88.94 97 ASP A CA 1
ATOM 763 C C . ASP A 1 97 ? -12.846 -3.862 9.286 1.00 88.94 97 ASP A C 1
ATOM 765 O O . ASP A 1 97 ? -13.825 -3.445 9.914 1.00 88.94 97 ASP A O 1
ATOM 769 N N . CYS A 1 98 ? -11.642 -3.302 9.411 1.00 86.62 98 CYS A N 1
ATOM 770 C CA . CYS A 1 98 ? -11.391 -2.151 10.266 1.00 86.62 98 CYS A CA 1
ATOM 771 C C . CYS A 1 98 ? -12.133 -0.903 9.760 1.00 86.62 98 CYS A C 1
ATOM 773 O O . CYS A 1 98 ? -12.763 -0.203 10.556 1.00 86.62 98 CYS A O 1
ATOM 775 N N . GLU A 1 99 ? -12.110 -0.650 8.448 1.00 85.75 99 GLU A N 1
ATOM 776 C CA . GLU A 1 99 ? -12.872 0.430 7.808 1.00 85.75 99 GLU A CA 1
ATOM 777 C C . GLU A 1 99 ? -14.381 0.293 8.059 1.00 85.75 99 GLU A C 1
ATOM 779 O O . GLU A 1 99 ? -15.023 1.246 8.511 1.00 85.75 99 GLU A O 1
ATOM 784 N N . SER A 1 100 ? -14.932 -0.905 7.863 1.00 86.00 100 SER A N 1
ATOM 785 C CA . SER A 1 100 ? -16.363 -1.179 8.056 1.00 86.00 100 SER A CA 1
ATOM 786 C C . SER A 1 100 ? -16.810 -0.899 9.496 1.00 86.00 100 SER A C 1
ATOM 788 O O . SER A 1 100 ? -17.780 -0.178 9.731 1.00 86.00 100 SER A O 1
ATOM 790 N N . ARG A 1 101 ? -16.040 -1.369 10.488 1.00 83.81 101 ARG A N 1
ATOM 791 C CA . ARG A 1 101 ? -16.332 -1.126 11.914 1.00 83.81 101 ARG A CA 1
ATOM 792 C C . ARG A 1 101 ? -16.238 0.351 12.291 1.00 83.81 101 ARG A C 1
ATOM 794 O O . ARG A 1 101 ? -16.994 0.808 13.148 1.00 83.81 101 ARG A O 1
ATOM 801 N N . GLN A 1 102 ? -15.318 1.106 11.686 1.00 75.56 102 GLN A N 1
ATOM 802 C CA . GLN A 1 102 ? -15.231 2.550 11.916 1.00 75.56 102 GLN A CA 1
ATOM 803 C C . GLN A 1 102 ? -16.489 3.274 11.426 1.00 75.56 102 GLN A C 1
ATOM 805 O O . GLN A 1 102 ? -16.999 4.138 12.144 1.00 75.56 102 GLN A O 1
ATOM 810 N N . LEU A 1 103 ? -17.010 2.902 10.253 1.00 75.81 103 LEU A N 1
ATOM 811 C CA . LEU A 1 103 ? -18.254 3.456 9.715 1.00 75.81 103 LEU A CA 1
ATOM 812 C C . LEU A 1 103 ? -19.461 3.098 10.593 1.00 75.81 103 LEU A C 1
ATOM 814 O O . LEU A 1 103 ? -20.242 3.987 10.935 1.00 75.81 103 LEU A O 1
ATOM 818 N N . ASP A 1 104 ? -19.570 1.847 11.043 1.00 78.19 104 ASP A N 1
ATOM 819 C CA . ASP A 1 104 ? -20.650 1.403 11.935 1.00 78.19 104 ASP A CA 1
ATOM 820 C C . ASP A 1 104 ? -20.639 2.141 13.280 1.00 78.19 104 ASP A C 1
ATOM 822 O O . ASP A 1 104 ? -21.680 2.587 13.778 1.00 78.19 104 ASP A O 1
ATOM 826 N N . LEU A 1 105 ? -19.458 2.332 13.873 1.00 76.00 105 LEU A N 1
ATOM 827 C CA . LEU A 1 105 ? -19.315 3.142 15.082 1.00 76.00 105 LEU A CA 1
ATOM 828 C C . LEU A 1 105 ? -19.770 4.583 14.826 1.00 76.00 105 LEU A C 1
ATOM 830 O O . LEU 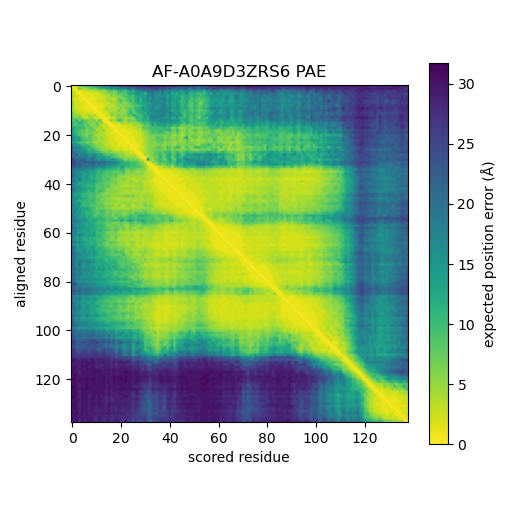A 1 105 ? -20.541 5.133 15.609 1.00 76.00 105 LEU A O 1
ATOM 834 N N . TRP A 1 106 ? -19.366 5.185 13.709 1.00 69.75 106 TRP A N 1
ATOM 835 C CA . TRP A 1 106 ? -19.783 6.542 13.350 1.00 69.75 106 TRP A CA 1
ATOM 836 C C . TRP A 1 106 ? -21.301 6.677 13.205 1.00 69.75 106 TRP A C 1
ATOM 838 O O . TRP A 1 106 ? -21.903 7.589 13.776 1.00 69.75 106 TRP A O 1
ATOM 848 N N . LEU A 1 107 ? -21.938 5.745 12.497 1.00 70.00 107 LEU A N 1
ATOM 849 C CA . LEU A 1 107 ? -23.387 5.732 12.313 1.00 70.00 107 LEU A CA 1
ATOM 850 C C . LEU A 1 107 ? -24.119 5.500 13.635 1.00 70.00 107 LEU A C 1
ATOM 852 O O . LEU A 1 107 ? -25.102 6.183 13.919 1.00 70.00 107 LEU A O 1
ATOM 856 N N . THR A 1 108 ? -23.625 4.602 14.490 1.00 73.25 108 THR A N 1
ATOM 857 C CA . THR A 1 108 ? -24.232 4.377 15.809 1.00 73.25 108 THR A CA 1
ATOM 858 C C . THR A 1 108 ? -24.107 5.591 16.729 1.00 73.25 108 THR A C 1
ATOM 860 O O . THR A 1 108 ? -25.060 5.874 17.452 1.00 73.25 108 THR A O 1
ATOM 863 N N . PHE A 1 109 ? -23.007 6.350 16.680 1.00 67.50 109 PHE A N 1
ATOM 864 C CA . PHE A 1 109 ? -22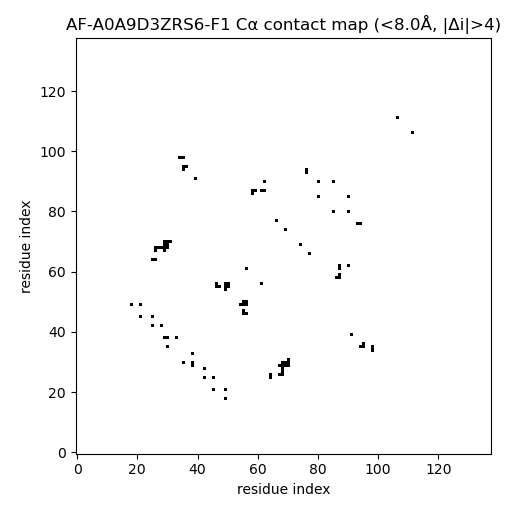.859 7.595 17.444 1.00 67.50 109 PHE A CA 1
ATOM 865 C C . PHE A 1 109 ? -23.725 8.747 16.918 1.00 67.50 109 PHE A C 1
ATOM 867 O O . PHE A 1 109 ? -24.239 9.525 17.720 1.00 67.50 109 PHE A O 1
ATOM 874 N N . LEU A 1 110 ? -23.901 8.869 15.599 1.00 64.25 110 LEU A N 1
ATOM 875 C CA . LEU A 1 110 ? -24.702 9.943 15.000 1.00 64.25 110 LEU A CA 1
ATOM 876 C C . LEU A 1 110 ? -26.211 9.663 15.012 1.00 64.25 110 LEU A C 1
ATOM 878 O O . LEU A 1 110 ? -26.999 10.601 15.121 1.00 64.25 110 LEU A O 1
ATOM 882 N N . TYR A 1 111 ? -26.616 8.397 14.886 1.00 55.19 111 TYR A N 1
ATOM 883 C CA . TYR A 1 111 ? -28.013 8.012 14.665 1.00 55.19 111 TYR A CA 1
ATOM 884 C C . TYR A 1 111 ? -28.697 7.399 15.892 1.00 55.19 111 TYR A C 1
ATOM 886 O O . TYR A 1 111 ? -29.928 7.390 15.950 1.00 55.19 111 TYR A O 1
ATOM 894 N N . LYS A 1 112 ? -27.967 6.921 16.917 1.00 50.69 112 LYS A N 1
ATOM 895 C CA . LYS A 1 112 ? -28.638 6.554 18.174 1.00 50.69 112 LYS A CA 1
ATOM 896 C C . LYS A 1 112 ? -29.062 7.827 18.909 1.00 50.69 112 LYS A C 1
ATOM 898 O O . LYS A 1 112 ? -28.189 8.584 19.339 1.00 50.69 112 LYS A O 1
ATOM 903 N N . PRO A 1 113 ? -30.368 8.054 19.156 1.00 46.91 113 PRO A N 1
ATOM 904 C CA . PRO A 1 113 ? -30.770 9.093 20.084 1.00 46.91 113 PRO A CA 1
ATOM 905 C C . PRO A 1 113 ? -30.186 8.735 21.452 1.00 46.91 113 PRO A C 1
ATOM 907 O O . PRO A 1 113 ? -30.546 7.718 22.049 1.00 46.91 113 PRO A O 1
ATOM 910 N N . MET A 1 114 ? -29.252 9.557 21.936 1.00 49.88 114 MET A N 1
ATOM 911 C CA . MET A 1 114 ? -28.825 9.536 23.331 1.00 49.88 114 MET A CA 1
ATOM 912 C C . MET A 1 114 ? -30.086 9.662 24.191 1.00 49.88 114 MET A C 1
ATOM 914 O O . MET A 1 114 ? -30.667 10.741 24.292 1.00 49.88 114 MET A O 1
ATOM 918 N N . GLN A 1 115 ? -30.539 8.555 24.784 1.00 48.69 115 GLN A N 1
ATOM 919 C CA . GLN A 1 115 ? -31.651 8.517 25.736 1.00 48.69 115 GLN A CA 1
ATOM 920 C C . GLN A 1 115 ? -31.207 9.198 27.039 1.00 48.69 115 GLN A C 1
ATOM 922 O O . GLN A 1 115 ? -30.922 8.553 28.046 1.00 48.69 115 GLN A O 1
ATOM 927 N N . PHE A 1 116 ? -31.080 10.524 27.007 1.00 46.34 116 PHE A N 1
ATOM 928 C CA . PHE A 1 116 ? -30.697 11.327 28.157 1.00 46.34 116 PHE A CA 1
ATOM 929 C C . PHE A 1 116 ? -31.950 11.674 28.965 1.00 46.34 116 PHE A C 1
ATOM 931 O O . PHE A 1 116 ? -32.737 12.554 28.605 1.00 46.34 116 PHE A O 1
ATOM 938 N N . LYS A 1 117 ? -32.152 10.951 30.073 1.00 46.03 117 LYS A N 1
ATOM 939 C CA . LYS A 1 117 ? -33.198 11.246 31.056 1.00 46.03 117 LYS A CA 1
ATOM 940 C C . LYS A 1 117 ? -33.007 12.662 31.623 1.00 46.03 117 LYS A C 1
ATOM 942 O O . LYS A 1 117 ? -32.043 12.930 32.323 1.00 46.03 117 LYS A O 1
ATOM 947 N N . ARG A 1 118 ? -33.992 13.518 31.323 1.00 44.03 118 ARG A N 1
ATOM 948 C CA . ARG A 1 118 ? -34.395 14.783 31.973 1.00 44.03 118 ARG A CA 1
ATOM 949 C C . ARG A 1 118 ? -33.286 15.753 32.423 1.00 44.03 118 ARG A C 1
ATOM 951 O O . ARG A 1 118 ? -32.770 15.681 33.530 1.00 44.03 118 ARG A O 1
ATOM 958 N N . GLY A 1 119 ? -33.158 16.814 31.620 1.00 55.69 119 GLY A N 1
ATOM 959 C CA . GLY A 1 119 ? -32.861 18.173 32.083 1.00 55.69 119 GLY A CA 1
ATOM 960 C C . GLY A 1 119 ? -31.431 18.636 31.810 1.00 55.69 119 GLY A C 1
ATOM 961 O O . GLY A 1 119 ? -30.519 18.188 32.490 1.00 55.69 119 GLY A O 1
ATOM 962 N N . LYS A 1 120 ? -31.281 19.613 30.893 1.00 51.97 120 LYS A N 1
ATOM 963 C CA . LYS A 1 120 ? -30.054 20.371 30.508 1.00 51.97 120 LYS A CA 1
ATOM 964 C C . LYS A 1 120 ? -29.325 19.948 29.207 1.00 51.97 120 LYS A C 1
ATOM 966 O O . LYS A 1 120 ? -28.103 19.981 29.143 1.00 51.97 120 LYS A O 1
ATOM 971 N N . VAL A 1 121 ? -30.054 19.627 28.131 1.00 50.47 121 VAL A N 1
ATOM 972 C CA . VAL A 1 121 ? -29.484 19.147 26.841 1.00 50.47 121 VAL A CA 1
ATOM 973 C C . VAL A 1 121 ? -29.168 20.256 25.812 1.00 50.47 121 VAL A C 1
ATOM 975 O O . VAL A 1 121 ? -28.553 19.987 24.785 1.00 50.47 121 VAL A O 1
ATOM 978 N N . VAL A 1 122 ? -29.485 21.527 26.084 1.00 52.31 122 VAL A N 1
ATOM 979 C CA . VAL A 1 122 ? -29.241 22.647 25.138 1.00 52.31 122 VAL A CA 1
ATOM 980 C C . VAL A 1 122 ? -27.754 22.778 24.728 1.00 52.31 122 VAL A C 1
ATOM 982 O O . VAL A 1 122 ? -27.445 23.263 23.644 1.00 52.31 122 VAL A O 1
ATOM 985 N N . LEU A 1 123 ? -26.827 22.243 25.532 1.00 51.75 123 LEU A N 1
ATOM 986 C CA . LEU A 1 123 ? -25.386 22.177 25.241 1.00 51.75 123 LEU A CA 1
ATOM 987 C C . LEU A 1 123 ? -24.998 21.249 24.069 1.00 51.75 123 LEU A C 1
ATOM 989 O O . LEU A 1 123 ? -23.917 21.415 23.504 1.00 51.75 123 LEU A O 1
ATOM 993 N N . ILE A 1 124 ? -25.840 20.284 23.683 1.00 52.84 124 ILE A N 1
ATOM 994 C CA . ILE A 1 124 ? -25.512 19.310 22.624 1.00 52.84 124 ILE A CA 1
ATOM 995 C C . ILE A 1 124 ? -25.679 19.928 21.227 1.00 52.84 124 ILE A C 1
ATOM 997 O O . ILE A 1 124 ? -24.845 19.690 20.352 1.00 52.84 124 ILE A O 1
ATOM 1001 N N . SER A 1 125 ? -26.673 20.800 21.035 1.00 54.16 125 SER A N 1
ATOM 1002 C CA . SER A 1 125 ? -26.907 21.471 19.747 1.00 54.16 125 SER A CA 1
ATOM 1003 C C . SER A 1 125 ? -25.733 22.359 19.322 1.00 54.16 125 SER A C 1
ATOM 1005 O O . SER A 1 125 ? -25.410 22.430 18.139 1.00 54.16 125 SER A O 1
ATOM 1007 N N . LEU A 1 126 ? -25.037 22.983 20.281 1.00 53.66 126 LEU A N 1
ATOM 1008 C CA . LEU A 1 126 ? -23.877 23.827 19.989 1.00 53.66 126 LEU A CA 1
ATOM 1009 C C . LEU A 1 126 ? -22.635 22.995 19.619 1.00 53.66 126 LEU A C 1
ATOM 1011 O O . LEU A 1 126 ? -21.878 23.387 18.737 1.00 53.66 126 LEU A O 1
ATOM 1015 N N . LYS A 1 127 ? -22.447 21.812 20.225 1.00 59.09 127 LYS A N 1
ATOM 1016 C CA . LYS A 1 127 ? -21.329 20.907 19.890 1.00 59.09 127 LYS A CA 1
ATOM 1017 C C . LYS A 1 127 ? -21.450 20.304 18.488 1.00 59.09 127 LYS A C 1
ATOM 1019 O O . LYS A 1 127 ? -20.438 20.159 17.809 1.00 59.09 127 LYS A O 1
ATOM 1024 N N . ILE A 1 128 ? -22.668 19.996 18.043 1.00 59.09 128 ILE A N 1
ATOM 1025 C CA . ILE A 1 128 ? -22.930 19.493 16.685 1.00 59.09 128 ILE A CA 1
ATOM 1026 C C . ILE A 1 128 ? -22.664 20.587 15.644 1.00 59.09 128 ILE A C 1
ATOM 1028 O O . ILE A 1 128 ? -22.022 20.320 14.632 1.00 59.09 128 ILE A O 1
ATOM 1032 N N . LEU A 1 129 ? -23.069 21.829 15.922 1.00 61.59 129 LEU A N 1
ATOM 1033 C CA . LEU A 1 129 ? -22.796 22.961 15.036 1.00 61.59 129 LEU A CA 1
ATOM 1034 C C . LEU A 1 129 ? -21.287 23.252 14.921 1.00 61.59 129 LEU A C 1
ATOM 1036 O O . LEU A 1 129 ? -20.791 23.472 13.821 1.00 61.59 129 LEU A O 1
ATOM 1040 N N . VAL A 1 130 ? -20.539 23.190 16.030 1.00 64.25 130 VAL A N 1
ATOM 1041 C CA . VAL A 1 130 ? -19.075 23.389 16.031 1.00 64.25 130 VAL A CA 1
ATOM 1042 C C . VAL A 1 130 ? -18.356 22.297 15.227 1.00 64.25 130 VAL A C 1
ATOM 1044 O O . VAL A 1 130 ? -17.462 22.611 14.446 1.00 64.25 130 VAL A O 1
ATOM 1047 N N . LEU A 1 131 ? -18.769 21.030 15.344 1.00 64.12 131 LEU A N 1
ATOM 1048 C CA . LEU A 1 131 ? -18.195 19.935 14.549 1.00 64.12 131 LEU A CA 1
ATOM 1049 C C . LEU A 1 131 ? -18.560 20.029 13.059 1.00 64.12 131 LEU A C 1
ATOM 1051 O O . LEU A 1 131 ? -17.728 19.719 12.209 1.0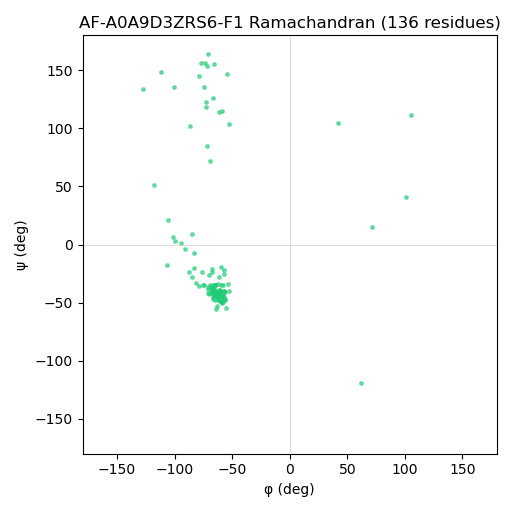0 64.12 131 LEU A O 1
ATOM 1055 N N . PHE A 1 132 ? -19.764 20.506 12.737 1.00 66.19 132 PHE A N 1
ATOM 1056 C CA . PHE A 1 132 ? -20.193 20.753 11.360 1.00 66.19 132 PHE A CA 1
ATOM 1057 C C . PHE A 1 132 ? -19.380 21.876 10.699 1.00 66.19 132 PHE A C 1
ATOM 1059 O O . PHE A 1 132 ? -18.954 21.741 9.556 1.00 66.19 132 PHE A O 1
ATOM 1066 N N . LEU A 1 133 ? -19.083 22.951 11.434 1.00 60.41 133 LEU A N 1
ATOM 1067 C CA . LEU A 1 133 ? -18.292 24.071 10.918 1.00 60.41 133 LEU A CA 1
ATOM 1068 C C . LEU A 1 133 ? -16.808 23.717 10.731 1.00 60.41 133 LEU A C 1
ATOM 1070 O O . LEU A 1 133 ? -16.221 24.099 9.723 1.00 60.41 133 LEU A O 1
ATOM 1074 N N . ILE A 1 134 ? -16.214 22.933 11.638 1.00 67.12 134 ILE A N 1
ATOM 1075 C CA . ILE A 1 134 ? -14.824 22.457 11.490 1.00 67.12 134 ILE A CA 1
ATOM 1076 C C . ILE A 1 134 ? -14.680 21.529 10.271 1.00 67.12 134 ILE A C 1
ATOM 1078 O O . ILE A 1 134 ? -13.659 21.559 9.593 1.00 67.12 134 ILE A O 1
ATOM 1082 N N . LYS A 1 135 ? -15.710 20.731 9.963 1.00 63.56 135 LYS A N 1
ATOM 1083 C CA . LYS A 1 135 ? -15.731 19.808 8.816 1.00 63.56 135 LYS A CA 1
ATOM 1084 C C . LYS A 1 135 ? -15.955 20.508 7.467 1.00 63.56 135 LYS A C 1
ATOM 1086 O O . LYS A 1 135 ? -15.599 19.944 6.443 1.00 63.56 135 LYS A O 1
ATOM 1091 N N . VAL A 1 136 ? -16.557 21.699 7.460 1.00 66.56 136 VAL A N 1
ATOM 1092 C CA . VAL A 1 136 ? -16.829 22.490 6.243 1.00 66.56 136 VAL A CA 1
ATOM 1093 C C . VAL A 1 136 ? -15.655 23.406 5.864 1.00 66.56 136 VAL A C 1
ATOM 1095 O O . VAL A 1 136 ? -15.529 23.776 4.701 1.00 66.56 136 VAL A O 1
ATOM 1098 N N . ALA A 1 137 ? -14.795 23.774 6.819 1.00 56.00 137 ALA A N 1
ATOM 1099 C CA . ALA A 1 137 ? -13.718 24.749 6.615 1.00 56.00 137 ALA A CA 1
ATOM 1100 C C . ALA A 1 137 ? -12.342 24.151 6.239 1.00 56.00 137 ALA A C 1
ATOM 1102 O O . ALA A 1 137 ? -11.388 24.913 6.090 1.00 56.00 137 ALA A O 1
ATOM 1103 N N . ASN A 1 138 ? -12.218 22.826 6.102 1.00 41.34 138 ASN A N 1
ATOM 1104 C CA . ASN A 1 138 ? -10.968 22.124 5.779 1.00 41.34 138 ASN A CA 1
ATOM 1105 C C . ASN A 1 138 ? -11.223 20.950 4.835 1.00 41.34 138 ASN A C 1
ATOM 1107 O O . ASN A 1 138 ? -10.408 20.754 3.910 1.00 41.34 138 ASN A O 1
#

pLDDT: mean 76.47, std 12.85, range [41.34, 91.12]

Foldseek 3Di:
DDPVVVVVVVCVVVLVVVLVVLVVCQQPAACPPPQLVVSVVVNVVSQVVCVVVVNHDDQVRSVVSSLNRYDPLCVVLNVVVVVDVDGSVVSSVVSNVSSVVVVVVVCCVVPDPPPDPDDDCPVVVVVVVVVVVVVVPD

Sequence (138 aa):
MDIWLIVERRFATRSSAKLFSLKHMLYYQKEGQLSISDYMSKLKQMCDILVAAGNGVSDQEHINVILAGLPVKYELVRVVASATNLSLDFLTELLVDCESRQLDLWLTFLYKPMQFKRGKVVLISLKILVLFLIKVAN